Protein AF-A0A850MAB3-F1 (afdb_monomer)

Foldseek 3Di:
DPVVVLLVVLLVVLLVVLVPPDPPCSVVSSVVSSVVSVPPDDDDDDDDDDDDPDDPPPPPDQDLLNQLVLFPDPDLLLNLLSLLLCCCPPVVDQKDFLVSSVVSCVVNVHDHDPDSVVSVVVCCVVVQKHFPDDDPNTTIIGGDPNSNVVRVVRSVD

pLDDT: mean 77.06, std 15.58, range [35.22, 93.94]

Sequence (157 aa):
MIEKDAFIEKVKKAIKYTEDIDEPYKIPAFQVILKEFLDEKGEDIKSQSGISAEPKVFKRKMSMVEFLKSIELNSYVEQALAVSYYLLTHEDNNSFKVSDINDCFLRAKLKKPKNLSDTLNSLIKKGLIAETGKQEGSRELYITQSGIKYIEDIKKE

Mean predicted aligned error: 16.17 Å

Radius of gyration: 22.99 Å; Cα contacts (8 Å, |Δi|>4): 141; chains: 1; bounding box: 39×45×63 Å

Secondary structure (DSSP, 8-state):
--HHHHHHHHHHHHHHHTTTPPTTTHHHHHHHHHHHHHTTS-----------SS-----PPPPHHHHHHTS---SHHHHHHHHHHHHHHHS--SSEEHHHHHHHHHHTTPPPPTTHHHHHHHHHHTTSEEEEEEETTEEEEEE-HHHHHHHHHHTT-

Structure (mmCIF, N/CA/C/O backbone):
data_AF-A0A850MAB3-F1
#
_entry.id   AF-A0A850MAB3-F1
#
loop_
_atom_site.group_PDB
_atom_site.id
_atom_site.type_symbol
_atom_site.label_atom_id
_atom_site.label_alt_id
_atom_site.label_comp_id
_atom_site.label_asym_id
_atom_site.label_entity_id
_atom_site.label_seq_id
_atom_site.pdbx_PDB_ins_code
_atom_site.Cartn_x
_atom_site.Cartn_y
_atom_site.Cartn_z
_atom_site.occupancy
_atom_site.B_iso_or_equiv
_atom_site.auth_seq_id
_atom_site.auth_comp_id
_atom_site.auth_asym_id
_atom_site.auth_atom_id
_atom_site.pdbx_PDB_model_num
ATOM 1 N N . MET A 1 1 ? 3.915 -27.985 -24.187 1.00 48.56 1 MET A N 1
ATOM 2 C CA . MET A 1 1 ? 5.094 -27.746 -25.055 1.00 48.56 1 MET A CA 1
ATOM 3 C C . MET A 1 1 ? 4.745 -27.117 -26.413 1.00 48.56 1 MET A C 1
ATOM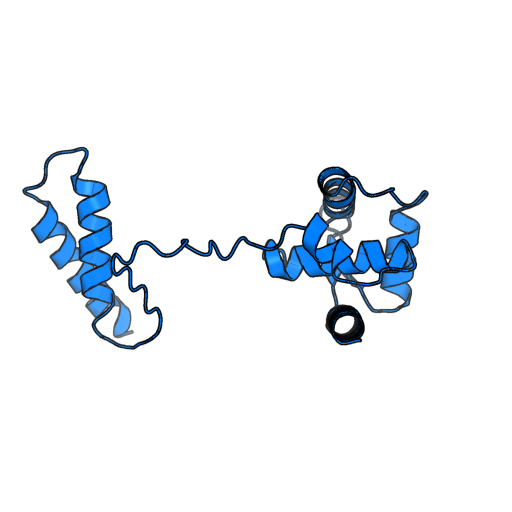 5 O O . MET A 1 1 ? 5.654 -26.622 -27.050 1.00 48.56 1 MET A O 1
ATOM 9 N N . ILE A 1 2 ? 3.468 -27.061 -26.823 1.00 52.16 2 ILE A N 1
ATOM 10 C CA . ILE A 1 2 ? 3.032 -26.723 -28.197 1.00 52.16 2 ILE A CA 1
ATOM 11 C C . ILE A 1 2 ? 2.931 -25.201 -28.478 1.00 52.16 2 ILE A C 1
ATOM 13 O O . ILE A 1 2 ? 3.004 -24.777 -29.624 1.00 52.16 2 ILE A O 1
ATOM 17 N N . GLU A 1 3 ? 2.820 -24.347 -27.456 1.00 59.69 3 GLU A N 1
ATOM 18 C CA . GLU A 1 3 ? 2.628 -22.894 -27.652 1.00 59.69 3 GLU A CA 1
ATOM 19 C C . GLU A 1 3 ? 3.888 -22.136 -28.100 1.00 59.69 3 GLU A C 1
ATOM 21 O O . GLU A 1 3 ? 3.786 -21.073 -28.712 1.00 59.69 3 GLU A O 1
ATOM 26 N N . LYS 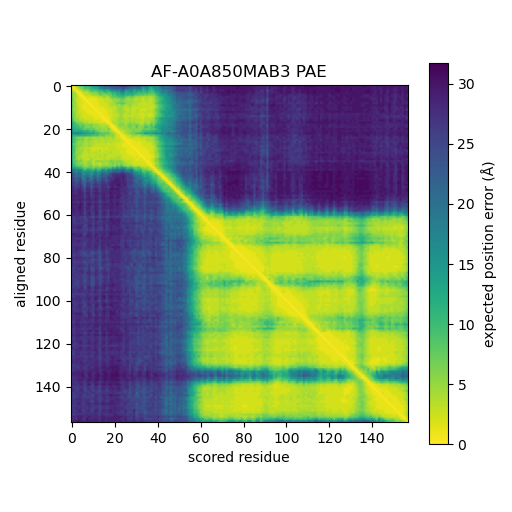A 1 4 ? 5.085 -22.674 -27.828 1.00 61.16 4 LYS A N 1
ATOM 27 C CA . LYS A 1 4 ? 6.345 -21.994 -28.168 1.00 61.16 4 LYS A CA 1
ATOM 28 C C . LYS A 1 4 ? 6.626 -22.012 -29.669 1.00 61.16 4 LYS A C 1
ATOM 30 O O . LYS A 1 4 ? 7.099 -21.011 -30.199 1.00 61.16 4 LYS A O 1
ATOM 35 N N . ASP A 1 5 ? 6.289 -23.100 -30.355 1.00 71.62 5 ASP A N 1
ATOM 36 C CA . ASP A 1 5 ? 6.548 -23.236 -31.791 1.00 71.62 5 ASP A CA 1
ATOM 37 C C . ASP A 1 5 ? 5.662 -22.295 -32.622 1.00 71.62 5 ASP A C 1
ATOM 39 O O . ASP A 1 5 ? 6.163 -21.589 -33.496 1.00 71.62 5 ASP A O 1
ATOM 43 N N . ALA A 1 6 ? 4.379 -22.167 -32.266 1.00 73.12 6 ALA A N 1
ATOM 44 C CA . ALA A 1 6 ? 3.447 -21.258 -32.939 1.00 73.12 6 ALA A CA 1
ATOM 45 C C . ALA A 1 6 ? 3.837 -19.774 -32.784 1.00 73.12 6 ALA A C 1
ATOM 47 O O . ALA A 1 6 ? 3.662 -18.974 -33.704 1.00 73.12 6 ALA A O 1
ATOM 48 N N . PHE A 1 7 ? 4.394 -19.393 -31.631 1.00 75.75 7 PHE A N 1
ATOM 49 C CA . PHE A 1 7 ? 4.911 -18.041 -31.411 1.00 75.75 7 PHE A CA 1
ATOM 50 C C . PHE A 1 7 ? 6.142 -17.760 -32.282 1.00 75.75 7 PHE A C 1
ATOM 52 O O . PHE A 1 7 ? 6.235 -16.712 -32.922 1.00 75.75 7 PHE A O 1
ATOM 59 N N . ILE A 1 8 ? 7.071 -18.715 -32.353 1.00 79.62 8 ILE A N 1
ATOM 60 C CA . ILE A 1 8 ? 8.304 -18.587 -33.138 1.00 79.62 8 ILE A CA 1
ATOM 61 C C . ILE A 1 8 ? 7.996 -18.463 -34.637 1.00 79.62 8 ILE A C 1
ATOM 63 O O . ILE A 1 8 ? 8.648 -17.680 -35.330 1.00 79.62 8 ILE A O 1
ATOM 67 N N . GLU A 1 9 ? 6.988 -19.173 -35.147 1.00 80.88 9 GLU A N 1
ATOM 68 C CA . GLU A 1 9 ? 6.547 -19.023 -36.539 1.00 80.88 9 GLU A CA 1
ATOM 69 C C . GLU A 1 9 ? 6.004 -17.621 -36.838 1.00 80.88 9 GLU A C 1
ATOM 71 O O . GLU A 1 9 ? 6.369 -17.017 -37.850 1.00 80.88 9 GLU A O 1
ATOM 76 N N . LYS A 1 10 ? 5.196 -17.058 -35.934 1.00 79.88 10 LYS A N 1
ATOM 77 C CA . LYS A 1 10 ? 4.651 -15.697 -36.070 1.00 79.88 10 LYS A CA 1
ATOM 78 C C . LYS A 1 10 ? 5.744 -14.628 -36.024 1.00 79.88 10 LYS A C 1
ATOM 80 O O . LYS A 1 10 ? 5.721 -13.696 -36.826 1.00 79.88 10 LYS A O 1
ATOM 85 N N . VAL A 1 11 ? 6.747 -14.804 -35.162 1.00 81.81 11 VAL A N 1
ATOM 86 C CA . VAL A 1 11 ? 7.932 -13.932 -35.106 1.00 81.81 11 VAL A CA 1
ATOM 87 C C . VAL A 1 11 ? 8.709 -13.976 -36.420 1.00 81.81 11 VAL A C 1
ATOM 89 O O . VAL A 1 11 ? 8.996 -12.927 -36.992 1.00 81.81 11 VAL A O 1
ATOM 92 N N . LYS A 1 12 ? 8.998 -15.169 -36.954 1.00 83.00 12 LYS A N 1
ATOM 93 C CA . LYS A 1 12 ? 9.696 -15.313 -38.244 1.00 83.00 12 LYS A CA 1
ATOM 94 C C . LYS A 1 12 ? 8.923 -14.665 -39.390 1.00 83.00 12 LYS A C 1
ATOM 96 O O . LYS A 1 12 ? 9.520 -14.033 -40.258 1.00 83.00 12 LYS A O 1
ATOM 101 N N . LYS A 1 13 ? 7.595 -14.788 -39.370 1.00 81.62 13 LYS A N 1
ATOM 102 C CA . LYS A 1 13 ? 6.715 -14.145 -40.343 1.00 81.62 13 LYS A CA 1
ATOM 103 C C . LYS A 1 13 ? 6.827 -12.621 -40.253 1.00 81.62 13 LYS A C 1
ATOM 105 O O . LYS A 1 13 ? 7.084 -11.994 -41.272 1.00 81.62 13 LYS A O 1
ATOM 110 N N . ALA A 1 14 ? 6.737 -12.037 -39.056 1.00 80.88 14 ALA A N 1
ATOM 111 C CA . ALA A 1 14 ? 6.877 -10.591 -38.853 1.00 80.88 14 ALA A CA 1
ATOM 112 C C . ALA A 1 14 ? 8.236 -10.043 -39.318 1.00 80.88 14 ALA A C 1
ATOM 114 O O . ALA A 1 14 ? 8.270 -8.997 -39.958 1.00 80.88 14 ALA A O 1
ATOM 115 N N . ILE A 1 15 ? 9.335 -10.771 -39.083 1.00 81.62 15 ILE A N 1
ATOM 116 C CA . ILE A 1 15 ? 10.672 -10.363 -39.548 1.00 81.62 15 ILE A CA 1
ATOM 117 C C . ILE A 1 15 ? 10.692 -10.227 -41.075 1.00 81.62 15 ILE A C 1
ATOM 119 O O . ILE A 1 15 ? 11.121 -9.190 -41.578 1.00 81.62 15 ILE A O 1
ATOM 123 N N . LYS A 1 16 ? 10.148 -11.216 -41.801 1.00 84.06 16 LYS A N 1
ATOM 124 C CA . LYS A 1 16 ? 10.093 -11.217 -43.272 1.00 84.06 16 LYS A CA 1
ATOM 125 C C . LYS A 1 16 ? 9.348 -10.005 -43.841 1.00 84.06 16 LYS A C 1
ATOM 127 O O . LYS A 1 16 ? 9.763 -9.451 -44.847 1.00 84.06 16 LYS A O 1
ATOM 132 N N . TYR A 1 17 ? 8.266 -9.566 -43.197 1.00 78.19 17 TYR A N 1
ATOM 133 C CA . TYR A 1 17 ? 7.505 -8.390 -43.649 1.00 78.19 17 TYR A CA 1
ATOM 134 C C . TYR A 1 17 ? 8.192 -7.051 -43.350 1.00 78.19 17 TYR A C 1
ATOM 136 O O . TYR A 1 17 ? 7.763 -6.018 -43.854 1.00 78.19 17 TYR A O 1
ATOM 144 N N . THR A 1 18 ? 9.246 -7.059 -42.536 1.00 78.44 18 THR A N 1
ATOM 145 C CA . THR A 1 18 ? 10.017 -5.858 -42.181 1.00 78.44 18 THR A CA 1
ATOM 146 C C . THR A 1 18 ? 11.419 -5.837 -42.769 1.00 78.44 18 THR A C 1
ATOM 148 O O . THR A 1 18 ? 12.206 -4.949 -42.451 1.00 78.44 18 THR A O 1
ATOM 151 N N . GLU A 1 19 ? 11.755 -6.821 -43.599 1.00 78.44 19 GLU A N 1
ATOM 152 C CA . GLU A 1 19 ? 13.087 -6.956 -44.182 1.00 78.44 19 GLU A CA 1
ATOM 153 C C . GLU A 1 19 ? 13.378 -5.840 -45.194 1.00 78.44 19 GLU A C 1
ATOM 155 O O . GLU A 1 19 ? 14.477 -5.292 -45.177 1.00 78.44 19 GLU A O 1
ATOM 160 N N . ASP A 1 20 ? 12.359 -5.423 -45.951 1.00 78.50 20 ASP A N 1
ATOM 161 C CA . ASP A 1 20 ? 12.410 -4.343 -46.948 1.00 78.50 20 ASP A CA 1
ATOM 162 C C . ASP A 1 20 ? 12.196 -2.929 -46.364 1.00 78.50 20 ASP A C 1
ATOM 164 O O . ASP A 1 20 ? 12.054 -1.960 -47.109 1.00 78.50 20 ASP A O 1
ATOM 168 N N . ILE A 1 21 ? 12.121 -2.789 -45.034 1.00 80.81 21 ILE A N 1
ATOM 169 C CA . ILE A 1 21 ? 11.898 -1.497 -44.372 1.00 80.81 21 ILE A CA 1
ATOM 170 C C . ILE A 1 21 ? 13.231 -0.954 -43.856 1.00 80.81 21 ILE A C 1
ATOM 172 O O . ILE A 1 21 ? 13.875 -1.572 -43.006 1.00 80.81 21 ILE A O 1
ATOM 176 N N . ASP A 1 22 ? 13.604 0.237 -44.324 1.00 77.19 22 ASP A N 1
ATOM 177 C CA . ASP A 1 22 ? 14.791 0.952 -43.858 1.00 77.19 22 ASP A CA 1
ATOM 178 C C . ASP A 1 22 ? 14.663 1.432 -42.399 1.00 77.19 22 ASP A C 1
ATOM 180 O O . ASP A 1 22 ? 13.580 1.739 -41.877 1.00 77.19 22 ASP A O 1
ATOM 184 N N . GLU A 1 23 ? 15.802 1.536 -41.713 1.00 77.44 23 GLU A N 1
ATOM 185 C CA . GLU A 1 23 ? 15.881 2.241 -40.432 1.00 77.44 23 GLU A CA 1
ATOM 186 C C . GLU A 1 23 ? 15.588 3.738 -40.632 1.00 77.44 23 GLU A C 1
ATOM 188 O O . GLU A 1 23 ? 16.044 4.330 -41.610 1.00 77.44 23 GLU A O 1
ATOM 193 N N . PRO A 1 24 ? 14.810 4.384 -39.740 1.00 75.88 24 PRO A N 1
ATOM 194 C CA . PRO A 1 24 ? 14.447 3.966 -38.379 1.00 75.88 24 PRO A CA 1
ATOM 195 C C . PRO A 1 24 ? 13.108 3.210 -38.256 1.00 75.88 24 PRO A C 1
ATOM 197 O O . PRO A 1 24 ? 12.683 2.888 -37.145 1.00 75.88 24 PRO A O 1
ATOM 200 N N . TYR A 1 25 ? 12.410 2.946 -39.363 1.00 80.56 25 TYR A N 1
ATOM 201 C CA . TYR A 1 25 ? 11.018 2.477 -39.337 1.00 80.56 25 TYR A CA 1
ATOM 202 C C . TYR A 1 25 ? 10.871 0.964 -39.184 1.00 80.56 25 TYR A C 1
ATOM 204 O O . TYR A 1 25 ? 9.794 0.477 -38.840 1.00 80.56 25 TYR A O 1
ATOM 212 N N . LYS A 1 26 ? 11.963 0.221 -39.361 1.00 77.69 26 LYS A N 1
ATOM 213 C CA . LYS A 1 26 ? 12.004 -1.235 -39.216 1.00 77.69 26 L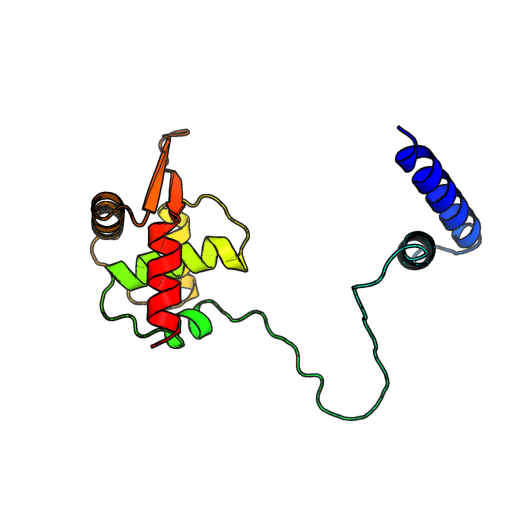YS A CA 1
ATOM 214 C C . LYS A 1 26 ? 11.498 -1.726 -37.856 1.00 77.69 26 LYS A C 1
ATOM 216 O O . LYS A 1 26 ? 10.653 -2.615 -37.786 1.00 77.69 26 LYS A O 1
ATOM 221 N N . ILE A 1 27 ? 11.971 -1.107 -36.772 1.00 78.06 27 ILE A N 1
ATOM 222 C CA . ILE A 1 27 ? 11.616 -1.473 -35.391 1.00 78.06 27 ILE A CA 1
ATOM 223 C C . ILE A 1 27 ? 10.123 -1.230 -35.094 1.00 78.06 27 ILE A C 1
ATOM 225 O O . ILE A 1 27 ? 9.456 -2.169 -34.652 1.00 78.06 27 ILE A O 1
ATOM 229 N N . PRO A 1 28 ? 9.555 -0.028 -35.330 1.00 80.44 28 PRO A N 1
ATOM 230 C CA . PRO A 1 28 ? 8.133 0.196 -35.085 1.00 80.44 28 PRO A CA 1
ATOM 231 C C . PRO A 1 28 ? 7.242 -0.636 -36.017 1.00 80.44 28 PRO A C 1
ATOM 233 O O . PRO A 1 28 ? 6.222 -1.154 -35.565 1.00 80.44 28 PRO A O 1
ATOM 236 N N . ALA A 1 29 ? 7.634 -0.841 -37.280 1.00 79.06 29 ALA A N 1
ATOM 237 C CA . ALA A 1 29 ? 6.887 -1.701 -38.197 1.00 79.06 29 ALA A CA 1
ATOM 238 C C . ALA A 1 29 ? 6.840 -3.158 -37.708 1.00 79.06 29 ALA A C 1
ATOM 240 O O . ALA A 1 29 ? 5.782 -3.786 -37.732 1.00 79.06 29 ALA A O 1
ATOM 241 N N . PHE A 1 30 ? 7.955 -3.673 -37.182 1.00 85.19 30 PHE A N 1
ATOM 242 C CA . PHE A 1 30 ? 8.029 -5.038 -36.661 1.00 85.19 30 PHE A CA 1
ATOM 243 C C . PHE A 1 30 ? 7.097 -5.243 -35.469 1.00 85.19 30 PHE A C 1
ATOM 245 O O . PHE A 1 30 ? 6.376 -6.237 -35.410 1.00 85.19 30 PHE A O 1
ATOM 252 N N . GLN A 1 31 ? 7.061 -4.281 -34.544 1.00 79.19 31 GLN A N 1
ATOM 253 C CA . GLN A 1 31 ? 6.183 -4.338 -33.374 1.00 79.19 31 GLN A CA 1
ATOM 254 C C . GLN A 1 31 ? 4.702 -4.379 -33.763 1.00 79.19 31 GLN A C 1
ATOM 256 O O . GLN A 1 31 ? 3.941 -5.154 -33.183 1.00 79.19 31 GLN A O 1
ATOM 261 N N . VAL A 1 32 ? 4.298 -3.575 -34.750 1.00 81.88 32 VAL A N 1
ATOM 262 C CA . VAL A 1 32 ? 2.909 -3.530 -35.229 1.00 81.88 32 VAL A CA 1
ATOM 263 C C . VAL A 1 32 ? 2.521 -4.849 -35.895 1.00 81.88 32 VAL A C 1
ATOM 265 O O . VAL A 1 32 ? 1.492 -5.427 -35.557 1.00 81.88 32 VAL A O 1
ATOM 268 N N . ILE A 1 33 ? 3.368 -5.367 -36.783 1.00 82.38 33 ILE A N 1
ATOM 269 C CA . ILE A 1 33 ? 3.083 -6.592 -37.540 1.00 82.38 33 ILE A CA 1
ATOM 270 C C . ILE A 1 33 ? 3.099 -7.828 -36.635 1.00 82.38 33 ILE A C 1
ATOM 272 O O . ILE A 1 33 ? 2.255 -8.712 -36.768 1.00 82.38 33 ILE A O 1
ATOM 276 N N . LEU A 1 34 ? 4.039 -7.902 -35.689 1.00 83.31 34 LEU A N 1
ATOM 277 C CA . LEU A 1 34 ? 4.083 -9.007 -34.737 1.00 83.31 34 LEU A CA 1
ATOM 278 C C . LEU A 1 34 ? 2.829 -9.030 -33.861 1.00 83.31 34 LEU A C 1
ATOM 280 O O . LEU A 1 34 ? 2.280 -10.101 -33.616 1.00 83.31 34 LEU A O 1
ATOM 284 N N . LYS A 1 35 ? 2.367 -7.858 -33.416 1.00 79.69 35 LYS A N 1
ATOM 285 C CA . LYS A 1 35 ? 1.134 -7.739 -32.640 1.00 79.69 35 LYS A CA 1
ATOM 286 C C . LYS A 1 35 ? -0.075 -8.243 -33.431 1.00 79.69 35 LYS A C 1
ATOM 288 O O . LYS A 1 35 ? -0.821 -9.058 -32.903 1.00 79.69 35 LYS A O 1
ATOM 293 N N . GLU A 1 36 ? -0.185 -7.856 -34.701 1.00 79.44 36 GLU A N 1
ATOM 294 C CA . GLU A 1 36 ? -1.246 -8.325 -35.603 1.00 79.44 36 GLU A CA 1
ATOM 295 C C . GLU A 1 36 ? -1.279 -9.858 -35.704 1.00 79.44 36 GLU A C 1
ATOM 297 O O . GLU A 1 36 ? -2.331 -10.480 -35.593 1.00 79.44 36 GLU A O 1
ATOM 302 N N . PHE A 1 37 ? -0.116 -10.503 -35.841 1.00 77.94 37 PHE A N 1
ATOM 303 C CA . PHE A 1 37 ? -0.063 -11.964 -35.909 1.00 77.94 37 PHE A CA 1
ATOM 304 C C . PHE A 1 37 ? -0.383 -12.651 -34.580 1.00 77.94 37 PHE A C 1
ATOM 306 O O . PHE A 1 37 ? -0.804 -13.810 -34.579 1.00 77.94 37 PHE A O 1
ATOM 313 N N . LEU A 1 38 ? -0.174 -11.996 -33.439 1.00 78.69 38 LEU A N 1
ATOM 314 C CA . LEU A 1 38 ? -0.468 -12.575 -32.128 1.00 78.69 38 LEU A CA 1
ATOM 315 C C . LEU A 1 38 ? -1.965 -12.539 -31.787 1.00 78.69 38 LEU A C 1
ATOM 317 O O . LEU A 1 38 ? -2.420 -13.461 -31.113 1.00 78.69 38 LEU A O 1
ATOM 321 N N . ASP A 1 39 ? -2.724 -11.579 -32.323 1.00 70.75 39 ASP A N 1
ATOM 322 C CA . ASP A 1 39 ? -4.149 -11.355 -32.021 1.00 70.75 39 ASP A CA 1
ATOM 323 C C . ASP A 1 39 ? -5.132 -12.362 -32.677 1.00 70.75 39 ASP A C 1
ATOM 325 O O . ASP A 1 39 ? -6.324 -12.356 -32.379 1.00 70.75 39 ASP A O 1
ATOM 329 N N . GLU A 1 40 ? -4.675 -13.306 -33.514 1.00 60.62 40 GLU A N 1
ATOM 330 C CA . GLU A 1 40 ? -5.567 -14.266 -34.205 1.00 60.62 40 GLU A CA 1
ATOM 331 C C . GLU A 1 40 ? -6.272 -15.316 -33.303 1.00 60.62 40 GLU A C 1
ATOM 333 O O . GLU A 1 40 ? -6.997 -16.168 -33.819 1.00 60.62 40 GLU A O 1
ATOM 338 N N . LYS A 1 41 ? -6.127 -15.290 -31.967 1.00 49.94 41 LYS A N 1
ATOM 339 C CA . LYS A 1 41 ? -6.975 -16.088 -31.052 1.00 49.94 41 LYS A CA 1
ATOM 340 C C . LYS A 1 41 ? -7.269 -15.372 -29.726 1.00 49.94 41 LYS A C 1
ATOM 342 O O . LYS A 1 41 ? -6.511 -15.517 -28.773 1.00 49.94 41 LYS A O 1
ATOM 347 N N . GLY A 1 42 ? -8.452 -14.755 -29.659 1.00 40.00 42 GLY A N 1
ATOM 348 C CA . GLY A 1 42 ? -9.191 -14.469 -28.422 1.00 40.00 42 GLY A CA 1
ATOM 349 C C . GLY A 1 42 ? -9.302 -12.984 -28.070 1.00 40.00 42 GLY A C 1
ATOM 350 O O . GLY A 1 42 ? -8.335 -12.392 -27.606 1.00 40.00 42 GLY A O 1
ATOM 351 N N . GLU A 1 43 ? -10.506 -12.420 -28.236 1.00 43.16 43 GLU A N 1
ATOM 352 C CA . GLU A 1 43 ? -10.967 -11.184 -27.571 1.00 43.16 43 GLU A CA 1
ATOM 353 C C . GLU A 1 43 ? -10.576 -11.236 -26.072 1.00 43.16 43 GLU A C 1
ATOM 355 O O . GLU A 1 43 ? -10.710 -12.280 -25.442 1.00 43.16 43 GLU A O 1
ATOM 360 N N . ASP A 1 44 ? -9.969 -10.223 -25.447 1.00 40.44 44 ASP A N 1
ATOM 361 C CA . ASP A 1 44 ? -10.481 -8.869 -25.236 1.00 40.44 44 ASP A CA 1
ATOM 362 C C . ASP A 1 44 ? -9.325 -7.887 -24.935 1.00 40.44 44 ASP A C 1
ATOM 364 O O . ASP A 1 44 ? -8.872 -7.797 -23.798 1.00 40.44 44 ASP A O 1
ATOM 368 N N . ILE A 1 45 ? -8.879 -7.093 -25.916 1.00 43.72 45 ILE A N 1
ATOM 369 C CA . ILE A 1 45 ? -8.429 -5.704 -25.691 1.00 43.72 45 ILE A CA 1
ATOM 370 C C . ILE A 1 45 ? -8.855 -4.886 -26.917 1.00 43.72 45 ILE A C 1
ATOM 372 O O . ILE A 1 45 ? -8.052 -4.534 -27.783 1.00 43.72 45 ILE A O 1
ATOM 376 N N . LYS A 1 46 ? -10.155 -4.577 -27.009 1.00 38.41 46 LYS A N 1
ATOM 377 C CA . LYS A 1 46 ? -10.688 -3.639 -28.008 1.00 38.41 46 LYS A CA 1
ATOM 378 C C . LYS A 1 46 ? -10.126 -2.240 -27.755 1.00 38.41 46 LYS A C 1
ATOM 380 O O . LYS A 1 46 ? -10.657 -1.453 -26.977 1.00 38.41 46 LYS A O 1
ATOM 385 N N . SER A 1 47 ? -9.044 -1.925 -28.459 1.00 50.28 47 SER A N 1
ATOM 386 C CA . SER A 1 47 ? -8.715 -0.562 -28.852 1.00 50.28 47 SER A CA 1
ATOM 387 C C . SER A 1 47 ? -9.509 -0.255 -30.122 1.00 50.28 47 SER A C 1
ATOM 389 O O . SER A 1 47 ? -9.239 -0.832 -31.169 1.00 50.28 47 SER A O 1
ATOM 391 N N . GLN A 1 48 ? -10.495 0.638 -30.050 1.00 42.88 48 GLN A N 1
ATOM 392 C CA . GLN A 1 48 ? -11.000 1.319 -31.239 1.00 42.88 48 GLN A CA 1
ATOM 393 C C . GLN A 1 48 ? -10.786 2.817 -31.076 1.00 42.88 48 GLN A C 1
ATOM 395 O O . GLN A 1 48 ? -11.300 3.455 -30.160 1.00 42.88 48 GLN A O 1
ATOM 400 N N . SER A 1 49 ? -9.998 3.357 -32.000 1.00 43.22 49 SER A N 1
ATOM 401 C CA . SER A 1 49 ? -10.033 4.759 -32.389 1.00 43.22 49 SER A CA 1
ATOM 402 C C . SER A 1 49 ? -10.954 4.857 -33.606 1.00 43.22 49 SER A C 1
ATOM 404 O O . SER A 1 49 ? -10.690 4.203 -34.609 1.00 43.22 49 SER A O 1
ATOM 406 N N . GLY A 1 50 ? -11.996 5.682 -33.535 1.00 35.22 50 GLY A N 1
ATOM 407 C CA . GLY A 1 50 ? -12.733 6.206 -34.684 1.00 35.22 50 GLY A CA 1
ATOM 408 C C . GLY A 1 50 ? -12.879 7.711 -34.481 1.00 35.22 50 GLY A C 1
ATOM 409 O O . GLY A 1 50 ? -13.229 8.150 -33.388 1.00 35.22 50 GLY A O 1
ATOM 410 N N . ILE A 1 51 ? -12.508 8.509 -35.479 1.00 45.66 51 ILE A N 1
ATOM 411 C CA . ILE A 1 51 ? -12.447 9.972 -35.394 1.00 45.66 51 ILE A CA 1
ATOM 412 C C . ILE A 1 51 ? -13.882 10.523 -35.420 1.00 45.66 51 ILE A C 1
ATOM 414 O O . ILE A 1 51 ? -14.448 10.747 -36.483 1.00 45.66 51 ILE A O 1
ATOM 418 N N . SER A 1 52 ? -14.460 10.733 -34.239 1.00 40.88 52 SER A N 1
ATOM 419 C CA . SER A 1 52 ? -15.470 11.760 -33.967 1.00 40.88 52 SER A CA 1
ATOM 420 C C . SER A 1 52 ? -14.768 12.801 -33.100 1.00 40.88 52 SER A C 1
ATOM 422 O O . SER A 1 52 ? -14.038 12.435 -32.174 1.00 40.88 52 SER A O 1
ATOM 424 N N . ALA A 1 53 ? -14.897 14.086 -33.428 1.00 49.69 53 ALA A N 1
ATOM 425 C CA . ALA A 1 53 ? -14.371 15.171 -32.607 1.00 49.69 53 ALA A CA 1
ATOM 426 C C . ALA A 1 53 ? -15.202 15.292 -31.318 1.00 49.69 53 ALA A C 1
ATOM 428 O O . ALA A 1 53 ? -15.986 16.215 -31.142 1.00 49.69 53 ALA A O 1
ATOM 429 N N . GLU A 1 54 ? -15.014 14.334 -30.419 1.00 38.84 54 GLU A N 1
ATOM 430 C CA . GLU A 1 54 ? -15.521 14.308 -29.055 1.00 38.84 54 GLU A CA 1
ATOM 431 C C . GLU A 1 54 ? -14.318 14.091 -28.128 1.00 38.84 54 GLU A C 1
ATOM 433 O O . GLU A 1 54 ? -13.360 13.398 -28.496 1.00 38.84 54 GLU A O 1
ATOM 438 N N . PRO A 1 55 ? -14.281 14.755 -26.960 1.00 39.19 55 PRO A N 1
ATOM 439 C CA . PRO A 1 55 ? -13.070 14.871 -26.164 1.00 39.19 55 PRO A CA 1
ATOM 440 C C . PRO A 1 55 ? -12.566 13.479 -25.785 1.00 39.19 55 PRO A C 1
ATOM 442 O O . PRO A 1 55 ? -13.261 12.726 -25.108 1.00 39.19 55 PRO A O 1
ATOM 445 N N . LYS A 1 56 ? -11.334 13.146 -26.202 1.00 39.50 56 LYS A N 1
ATOM 446 C CA . LYS A 1 56 ? -10.593 11.979 -25.708 1.00 39.50 56 LYS A CA 1
ATOM 447 C C . LYS A 1 56 ? -10.582 12.056 -24.186 1.00 39.50 56 LYS A C 1
ATOM 449 O O . LYS A 1 56 ? -9.782 12.786 -23.598 1.00 39.50 56 LYS A O 1
ATOM 454 N N . VAL A 1 57 ? -11.470 11.305 -23.545 1.00 47.09 57 VAL A N 1
ATOM 455 C CA . VAL A 1 57 ? -11.432 11.108 -22.103 1.00 47.09 57 VAL A CA 1
ATOM 456 C C . VAL A 1 57 ? -10.210 10.237 -21.853 1.00 47.09 57 VAL A C 1
ATOM 458 O O . VAL A 1 57 ? -10.266 9.011 -21.896 1.00 47.09 57 VAL A O 1
ATOM 461 N N . PHE A 1 58 ? -9.059 10.883 -21.659 1.00 41.97 58 PHE A N 1
ATOM 462 C CA . PHE A 1 58 ? -7.918 10.258 -21.015 1.00 41.97 58 PHE A CA 1
ATOM 463 C C . PHE A 1 58 ? -8.458 9.639 -19.725 1.00 41.97 58 PHE A C 1
ATOM 465 O O . PHE A 1 58 ? -8.816 10.375 -18.803 1.00 41.97 58 PHE A O 1
ATOM 472 N N . LYS A 1 59 ? -8.518 8.305 -19.639 1.00 50.31 59 LYS A N 1
ATOM 473 C CA . LYS A 1 59 ? -8.598 7.624 -18.344 1.00 50.31 59 LYS A CA 1
ATOM 474 C C . LYS A 1 59 ? -7.263 7.880 -17.657 1.00 50.31 59 LYS A C 1
ATOM 476 O O . LYS A 1 59 ? -6.329 7.090 -17.758 1.00 50.31 59 LYS A O 1
ATOM 481 N N . ARG A 1 60 ? -7.128 9.073 -17.078 1.00 55.75 60 ARG A N 1
ATOM 482 C CA . ARG A 1 60 ? -5.962 9.456 -16.294 1.00 55.75 60 ARG A CA 1
ATOM 483 C C . ARG A 1 60 ? -5.870 8.440 -15.162 1.00 55.75 60 ARG A C 1
ATOM 485 O O . ARG A 1 60 ? -6.878 8.181 -14.504 1.00 55.75 60 ARG A O 1
ATOM 492 N N . LYS A 1 61 ? -4.689 7.846 -14.958 1.00 63.41 61 LYS A N 1
ATOM 493 C CA . LYS A 1 61 ? -4.427 7.132 -13.705 1.00 63.41 61 LYS A CA 1
ATOM 494 C C . LYS A 1 61 ? -4.723 8.125 -12.585 1.00 63.41 61 LYS A C 1
ATOM 496 O O . LYS A 1 61 ? -4.212 9.245 -12.635 1.00 63.41 61 LYS A O 1
ATOM 501 N N . MET A 1 62 ? -5.597 7.741 -11.660 1.00 72.94 62 MET A N 1
ATOM 502 C CA . MET A 1 62 ? -5.940 8.580 -10.520 1.00 72.94 62 MET A CA 1
ATOM 503 C C . MET A 1 62 ? -4.641 8.889 -9.787 1.00 72.94 62 MET A C 1
ATOM 505 O O . MET A 1 62 ? -3.908 7.974 -9.418 1.00 72.94 62 MET A O 1
ATOM 509 N N . SER A 1 63 ? -4.297 10.166 -9.656 1.00 80.69 63 SER A N 1
ATOM 510 C CA . SER A 1 63 ? -3.090 10.530 -8.924 1.00 80.69 63 SER A CA 1
ATOM 511 C C . SER A 1 63 ? -3.264 10.205 -7.441 1.00 80.69 63 SER A C 1
ATOM 513 O O . SER A 1 63 ? -4.378 10.225 -6.922 1.00 80.69 63 SER A O 1
ATOM 515 N N . MET A 1 64 ? -2.161 9.976 -6.728 1.00 82.56 64 MET A N 1
ATOM 516 C CA . MET A 1 64 ? -2.162 9.781 -5.270 1.00 82.56 64 MET A CA 1
ATOM 517 C C . MET A 1 64 ? -2.971 10.871 -4.546 1.00 82.56 64 MET A C 1
ATOM 519 O O . MET A 1 64 ? -3.740 10.582 -3.638 1.00 82.56 64 MET A O 1
ATOM 523 N N . VAL A 1 65 ? -2.841 12.131 -4.974 1.00 83.94 65 VAL A N 1
ATOM 524 C CA . VAL A 1 65 ? -3.581 13.256 -4.380 1.00 83.94 65 VAL A CA 1
ATOM 525 C C . VAL A 1 65 ? -5.081 13.145 -4.643 1.00 83.94 65 VAL A C 1
ATOM 527 O O . VAL A 1 65 ? -5.871 13.411 -3.744 1.00 83.94 65 VAL A O 1
ATOM 530 N N . GLU A 1 66 ? -5.482 12.772 -5.858 1.00 81.56 66 GLU A N 1
ATOM 531 C CA . GLU A 1 66 ? -6.893 12.553 -6.190 1.00 81.56 66 GLU A CA 1
ATOM 532 C C . GLU A 1 66 ? -7.461 11.371 -5.404 1.00 81.56 66 GLU A C 1
ATOM 534 O O . GLU A 1 66 ? -8.538 11.494 -4.828 1.00 81.56 66 GLU A O 1
ATOM 539 N N . PHE A 1 67 ? -6.716 10.269 -5.310 1.00 85.56 67 PHE A N 1
ATOM 540 C CA . PHE A 1 67 ? -7.112 9.083 -4.555 1.00 85.56 67 PHE A CA 1
ATOM 541 C C . PHE A 1 67 ? -7.327 9.402 -3.072 1.00 85.56 67 PHE A C 1
ATOM 543 O O . PHE A 1 67 ? -8.391 9.134 -2.525 1.00 85.56 67 PHE A O 1
ATOM 5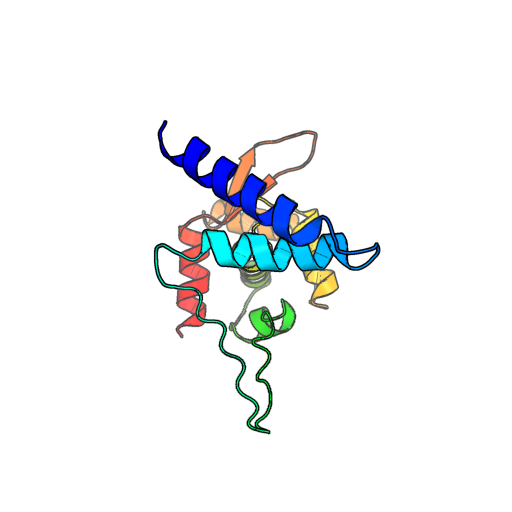50 N N . LEU A 1 68 ? -6.359 10.055 -2.431 1.00 83.88 68 LEU A N 1
ATOM 551 C CA . LEU A 1 68 ? -6.447 10.393 -1.010 1.00 83.88 68 LEU A CA 1
ATOM 552 C C . LEU A 1 68 ? -7.543 11.419 -0.707 1.00 83.88 68 LEU A C 1
ATOM 554 O O . LEU A 1 68 ? -8.069 11.424 0.396 1.00 83.88 68 LEU A O 1
ATOM 558 N N . LYS A 1 69 ? -7.891 12.284 -1.668 1.00 83.06 69 LYS A N 1
ATOM 559 C CA . LYS A 1 69 ? -9.040 13.196 -1.550 1.00 83.06 69 LYS A CA 1
ATOM 560 C C . LYS A 1 69 ? -10.381 12.511 -1.786 1.00 83.06 69 LYS A C 1
ATOM 562 O O . LYS A 1 69 ? -11.396 13.050 -1.366 1.00 83.06 69 LYS A O 1
ATOM 567 N N . SER A 1 70 ? -10.391 11.380 -2.487 1.00 82.00 70 SER A N 1
ATOM 568 C CA . SER A 1 70 ? -11.611 10.611 -2.751 1.00 82.00 70 SER A CA 1
ATOM 569 C C . SER A 1 70 ? -12.043 9.725 -1.584 1.00 82.00 70 SER A C 1
ATOM 571 O O . SER A 1 70 ? -13.078 9.082 -1.678 1.00 82.00 70 SER A O 1
ATOM 573 N N . ILE A 1 71 ? -11.248 9.677 -0.514 1.00 84.31 71 ILE A N 1
ATOM 574 C CA . ILE A 1 71 ? -11.489 8.865 0.676 1.00 84.31 71 ILE A CA 1
ATOM 575 C C . ILE A 1 71 ? -11.500 9.804 1.879 1.00 84.31 71 ILE A C 1
ATOM 577 O O . ILE A 1 71 ? -10.609 10.646 2.022 1.00 84.31 71 ILE A O 1
ATOM 581 N N . GLU A 1 72 ? -12.480 9.654 2.764 1.00 81.31 72 GLU A N 1
ATOM 582 C CA . GLU A 1 72 ? -12.517 10.409 4.013 1.00 81.31 72 GLU A CA 1
ATOM 583 C C . GLU A 1 72 ? -11.513 9.828 5.018 1.00 81.31 72 GLU A C 1
ATOM 585 O O . GLU A 1 72 ? -11.757 8.833 5.695 1.00 81.31 72 GLU A O 1
ATOM 590 N N . LEU A 1 73 ? -10.333 10.447 5.088 1.00 84.69 73 LEU A N 1
ATOM 591 C CA . LEU A 1 73 ? -9.240 10.029 5.965 1.00 84.69 73 LEU A CA 1
ATOM 592 C C . LEU A 1 73 ? -9.181 10.940 7.194 1.00 84.69 73 LEU A C 1
ATOM 594 O O . LEU A 1 73 ? -8.737 12.088 7.113 1.00 84.69 73 LEU A O 1
ATOM 598 N N . ASN A 1 74 ? -9.571 10.410 8.349 1.00 82.06 74 ASN A N 1
ATOM 599 C CA . ASN A 1 74 ? -9.706 11.155 9.601 1.00 82.06 74 ASN A CA 1
ATOM 600 C C . ASN A 1 74 ? -8.422 11.157 10.439 1.00 82.06 74 ASN A C 1
ATOM 602 O O . ASN A 1 74 ? -8.257 11.971 11.350 1.00 82.06 74 ASN A O 1
ATOM 606 N N . SER A 1 75 ? -7.489 10.249 10.146 1.00 86.12 75 SER A N 1
ATOM 607 C CA . SER A 1 75 ? -6.257 10.086 10.917 1.00 86.12 75 SER A CA 1
ATOM 608 C C . SER A 1 75 ? -5.025 9.891 10.042 1.00 86.12 75 SER A C 1
ATOM 610 O O . SER A 1 75 ? -5.084 9.299 8.967 1.00 86.12 75 SER A O 1
ATOM 612 N N . TYR A 1 76 ? -3.858 10.291 10.556 1.00 86.50 76 TYR A N 1
ATOM 613 C CA . TYR A 1 76 ? -2.566 9.962 9.943 1.00 86.50 76 TYR A CA 1
ATOM 614 C C . TYR A 1 76 ? -2.361 8.448 9.776 1.00 86.50 76 TYR A C 1
ATOM 616 O O . TYR A 1 76 ? -1.675 8.018 8.851 1.00 86.50 76 TYR A O 1
ATOM 624 N N . VAL A 1 77 ? -2.973 7.643 10.652 1.00 87.94 77 VAL A N 1
ATOM 625 C CA . VAL A 1 77 ? -2.968 6.175 10.568 1.00 87.94 77 VAL A CA 1
ATOM 626 C C . VAL A 1 77 ? -3.689 5.703 9.306 1.00 87.94 77 VAL A C 1
ATOM 628 O O . VAL A 1 77 ? -3.171 4.859 8.581 1.00 87.94 77 VAL A O 1
ATOM 631 N N . GLU A 1 78 ? -4.843 6.292 9.006 1.00 88.75 78 GLU A N 1
ATOM 632 C CA . GLU A 1 78 ? -5.627 5.972 7.810 1.00 88.75 78 GLU A CA 1
ATOM 633 C C . GLU A 1 78 ? -4.949 6.504 6.553 1.00 88.75 78 GLU A C 1
ATOM 635 O O . GLU A 1 78 ? -4.888 5.801 5.553 1.00 88.75 78 GLU A O 1
ATOM 640 N N . GLN A 1 79 ? -4.345 7.693 6.619 1.00 88.94 79 GLN A N 1
ATOM 641 C CA . GLN A 1 79 ? -3.554 8.234 5.512 1.00 88.94 79 GLN A CA 1
ATOM 642 C C . GLN A 1 79 ? -2.380 7.323 5.152 1.00 88.94 79 GLN A C 1
ATOM 644 O O . GLN A 1 79 ? -2.162 7.042 3.977 1.00 88.94 79 GLN A O 1
ATOM 649 N N . ALA A 1 80 ? -1.641 6.818 6.144 1.00 90.06 80 ALA A N 1
ATOM 650 C CA . ALA A 1 80 ? -0.549 5.881 5.896 1.00 90.06 80 ALA A CA 1
ATOM 651 C C . ALA A 1 80 ? -1.048 4.554 5.294 1.00 90.06 80 ALA A C 1
ATOM 653 O O . ALA A 1 80 ? -0.399 4.000 4.404 1.00 90.06 80 ALA A O 1
ATOM 654 N N . LEU A 1 81 ? -2.213 4.066 5.730 1.00 92.31 81 LEU A N 1
ATOM 655 C CA . LEU A 1 81 ? -2.832 2.867 5.165 1.00 92.31 81 LEU A CA 1
ATOM 656 C C . LEU A 1 81 ? -3.314 3.086 3.724 1.00 92.31 81 LEU A C 1
ATOM 658 O O . LEU A 1 81 ? -3.059 2.249 2.865 1.00 92.31 81 LEU A O 1
ATOM 662 N N . ALA A 1 82 ? -3.941 4.225 3.435 1.00 90.94 82 ALA A N 1
ATOM 663 C CA . ALA A 1 82 ? -4.399 4.582 2.097 1.00 90.94 82 ALA A CA 1
ATOM 664 C C . ALA A 1 82 ? -3.223 4.742 1.120 1.00 90.94 82 ALA A C 1
ATOM 666 O O . ALA A 1 82 ? -3.275 4.246 -0.002 1.00 90.94 82 ALA A O 1
ATOM 667 N N . VAL A 1 83 ? -2.119 5.354 1.563 1.00 90.69 83 VAL A N 1
ATOM 668 C CA . VAL A 1 83 ? -0.869 5.404 0.787 1.00 90.69 83 VAL A CA 1
ATOM 669 C C . VAL A 1 83 ? -0.346 3.994 0.500 1.00 90.69 83 VAL A C 1
ATOM 671 O O . VAL A 1 83 ? 0.025 3.699 -0.632 1.00 90.69 83 VAL A O 1
ATOM 674 N N . SER A 1 84 ? -0.363 3.108 1.498 1.00 90.00 84 SER A N 1
ATOM 675 C CA . SER A 1 84 ? 0.060 1.709 1.336 1.00 90.00 84 SER A CA 1
ATOM 676 C C . SER A 1 84 ? -0.810 0.957 0.318 1.00 90.00 84 SER A C 1
ATOM 678 O O . SER A 1 84 ? -0.297 0.217 -0.516 1.00 90.00 84 SER A O 1
ATOM 680 N N . TYR A 1 85 ? -2.125 1.185 0.342 1.00 91.44 85 TYR A N 1
ATOM 681 C CA . TYR A 1 85 ? -3.067 0.625 -0.630 1.00 91.44 85 TYR A CA 1
ATOM 682 C C . TYR A 1 85 ? -2.816 1.148 -2.051 1.00 91.44 85 TYR A C 1
ATOM 684 O O . TYR A 1 85 ? -2.867 0.392 -3.023 1.00 91.44 85 TYR A O 1
ATOM 692 N N . TYR A 1 86 ? -2.519 2.440 -2.189 1.00 89.31 86 TYR A N 1
ATOM 693 C CA . TYR A 1 86 ? -2.196 3.032 -3.484 1.00 89.31 86 TYR A CA 1
ATOM 694 C C . TYR A 1 86 ? -0.906 2.440 -4.068 1.00 89.31 86 TYR A C 1
ATOM 696 O O . TYR A 1 86 ? -0.866 2.118 -5.253 1.00 89.31 86 TYR A O 1
ATOM 704 N N . LEU A 1 87 ? 0.134 2.256 -3.245 1.00 87.88 87 LEU A N 1
ATOM 705 C CA . LEU A 1 87 ? 1.391 1.629 -3.675 1.00 87.88 87 LEU A CA 1
ATOM 706 C C . LEU A 1 87 ? 1.160 0.222 -4.241 1.00 87.88 87 LEU A C 1
ATOM 708 O O . LEU A 1 87 ? 1.699 -0.108 -5.296 1.00 87.88 87 LEU A O 1
ATOM 712 N N . LEU A 1 88 ? 0.298 -0.564 -3.591 1.00 86.50 88 LEU A N 1
ATOM 713 C CA . LEU A 1 88 ? -0.074 -1.890 -4.077 1.00 86.50 88 LEU A CA 1
ATOM 714 C C . LEU A 1 88 ? -0.839 -1.826 -5.408 1.00 86.50 88 LEU A C 1
ATOM 716 O O . LEU A 1 88 ? -0.532 -2.562 -6.338 1.00 86.50 88 LEU A O 1
ATOM 720 N N . THR A 1 89 ? -1.857 -0.969 -5.501 1.00 81.38 89 THR A N 1
ATOM 721 C CA . THR A 1 89 ? -2.832 -1.015 -6.606 1.00 81.38 89 THR A CA 1
ATOM 722 C C . THR A 1 89 ? -2.443 -0.204 -7.838 1.00 81.38 89 THR A C 1
ATOM 724 O O . THR A 1 89 ? -2.998 -0.435 -8.908 1.00 81.38 89 THR A O 1
ATOM 727 N N . HIS A 1 90 ? -1.592 0.814 -7.701 1.00 75.62 90 HIS A N 1
ATOM 728 C CA . HIS A 1 90 ? -1.261 1.746 -8.790 1.00 75.62 90 HIS A CA 1
ATOM 729 C C . HIS A 1 90 ? 0.218 1.713 -9.184 1.00 75.62 90 HIS A C 1
ATOM 731 O O . HIS A 1 90 ? 0.539 2.086 -10.318 1.00 75.62 90 HIS A O 1
ATOM 737 N N . GLU A 1 91 ? 1.100 1.291 -8.272 1.00 72.69 91 GLU A N 1
ATOM 738 C CA . GLU A 1 91 ? 2.540 1.135 -8.521 1.00 72.69 91 GLU A CA 1
ATOM 739 C C . GLU A 1 91 ? 2.974 -0.346 -8.603 1.00 72.69 91 GLU A C 1
ATOM 741 O O . GLU A 1 91 ? 4.160 -0.603 -8.784 1.00 72.69 91 GLU A O 1
ATOM 746 N N . ASP A 1 92 ? 2.032 -1.304 -8.509 1.00 73.81 92 ASP A N 1
ATOM 747 C CA . ASP A 1 92 ? 2.257 -2.766 -8.561 1.00 73.81 92 ASP A CA 1
ATOM 748 C C . ASP A 1 92 ? 3.335 -3.263 -7.570 1.00 73.81 92 ASP A C 1
ATOM 750 O O . ASP A 1 92 ? 3.978 -4.299 -7.764 1.00 73.81 92 ASP A O 1
ATOM 754 N N . ASN A 1 93 ? 3.535 -2.522 -6.473 1.00 77.62 93 ASN A N 1
ATOM 755 C CA . ASN A 1 93 ? 4.526 -2.836 -5.451 1.00 77.62 93 ASN A CA 1
ATOM 756 C C . ASN A 1 93 ? 3.889 -3.674 -4.338 1.00 77.62 93 ASN A C 1
ATOM 758 O O . ASN A 1 93 ? 3.181 -3.163 -3.469 1.00 77.62 93 ASN A O 1
ATOM 762 N N . ASN A 1 94 ? 4.165 -4.981 -4.353 1.00 81.75 94 ASN A N 1
ATOM 763 C CA . ASN A 1 94 ? 3.656 -5.923 -3.349 1.00 81.75 94 ASN A CA 1
ATOM 764 C C . ASN A 1 94 ? 4.249 -5.700 -1.948 1.00 81.75 94 ASN A C 1
ATOM 766 O O . ASN A 1 94 ? 3.624 -6.064 -0.953 1.00 81.75 94 ASN A O 1
ATOM 770 N N . SER A 1 95 ? 5.438 -5.099 -1.862 1.00 86.19 95 SER A N 1
ATOM 771 C CA . SER A 1 95 ? 6.059 -4.649 -0.618 1.00 86.19 95 SER A CA 1
ATOM 772 C C . SER A 1 95 ? 6.576 -3.219 -0.768 1.00 86.19 95 SER A C 1
ATOM 774 O O . SER A 1 95 ? 6.826 -2.732 -1.870 1.00 86.19 95 SER A O 1
ATOM 776 N N . PHE A 1 96 ? 6.700 -2.523 0.356 1.00 88.00 96 PHE A N 1
ATOM 777 C CA . PHE A 1 96 ? 7.173 -1.148 0.425 1.00 88.00 96 PHE A CA 1
ATOM 778 C C . PHE A 1 96 ? 7.964 -0.911 1.708 1.00 88.00 96 PHE A C 1
ATOM 780 O O . PHE A 1 96 ? 7.768 -1.556 2.743 1.00 88.00 96 PHE A O 1
ATOM 787 N N . LYS A 1 97 ? 8.868 0.059 1.652 1.00 89.25 97 LYS A N 1
ATOM 788 C CA . LYS A 1 97 ? 9.668 0.515 2.784 1.00 89.25 97 LYS A CA 1
ATOM 789 C C . LYS A 1 97 ? 9.042 1.750 3.415 1.00 89.25 97 LYS A C 1
ATOM 791 O O . LYS A 1 97 ? 8.229 2.471 2.839 1.00 89.25 97 LYS A O 1
ATOM 796 N N . VAL A 1 98 ? 9.494 2.041 4.630 1.00 87.75 98 VAL A N 1
ATOM 797 C CA . VAL A 1 98 ? 9.129 3.264 5.363 1.00 87.75 98 VAL A CA 1
ATOM 798 C C . VAL A 1 98 ? 9.509 4.527 4.568 1.00 87.75 98 VAL A C 1
ATOM 800 O O . VAL A 1 98 ? 8.789 5.526 4.619 1.00 87.75 98 VAL A O 1
ATOM 803 N N . SER A 1 99 ? 10.614 4.479 3.813 1.00 86.62 99 SER A N 1
ATOM 804 C CA . SER A 1 99 ? 11.045 5.541 2.893 1.00 86.62 99 SER A CA 1
ATOM 805 C C . SER A 1 99 ? 10.017 5.808 1.800 1.00 86.62 99 SER A C 1
ATOM 807 O O . SER A 1 99 ? 9.676 6.961 1.564 1.00 86.62 99 SER A O 1
ATOM 809 N N . ASP A 1 100 ? 9.455 4.755 1.211 1.00 86.62 100 ASP A N 1
ATOM 810 C CA . ASP A 1 100 ? 8.554 4.866 0.062 1.00 86.62 100 ASP A CA 1
ATOM 811 C C . ASP A 1 100 ? 7.242 5.541 0.467 1.00 86.62 100 ASP A C 1
ATOM 813 O O . ASP A 1 100 ? 6.726 6.413 -0.236 1.00 86.62 100 ASP A O 1
ATOM 817 N N . ILE A 1 101 ? 6.742 5.219 1.666 1.00 88.50 101 ILE A N 1
ATOM 818 C CA . ILE A 1 101 ? 5.605 5.924 2.265 1.00 88.50 101 ILE A CA 1
ATOM 819 C C . ILE A 1 101 ? 5.964 7.394 2.499 1.00 88.50 101 ILE A C 1
ATOM 821 O O . ILE A 1 101 ? 5.199 8.285 2.134 1.00 88.50 101 ILE A O 1
ATOM 825 N N . ASN A 1 102 ? 7.130 7.681 3.076 1.00 87.19 102 ASN A N 1
ATOM 826 C CA . ASN A 1 102 ? 7.564 9.054 3.332 1.00 87.19 102 ASN A CA 1
ATOM 827 C C . ASN A 1 102 ? 7.671 9.889 2.040 1.00 87.19 102 ASN A C 1
ATOM 829 O O . ASN A 1 102 ? 7.278 11.062 2.029 1.00 87.19 102 ASN A O 1
ATOM 833 N N . ASP A 1 103 ? 8.140 9.279 0.953 1.00 87.19 103 ASP A N 1
ATOM 834 C CA . ASP A 1 103 ? 8.204 9.887 -0.374 1.00 87.19 103 ASP A CA 1
ATOM 835 C C . ASP A 1 103 ? 6.814 10.089 -0.972 1.00 87.19 103 ASP A C 1
ATOM 837 O O . ASP A 1 103 ? 6.550 11.126 -1.579 1.00 87.19 103 ASP A O 1
ATOM 841 N N . CYS A 1 104 ? 5.879 9.168 -0.743 1.00 85.50 104 CYS A N 1
ATOM 842 C CA . CYS A 1 104 ? 4.478 9.363 -1.111 1.00 85.50 104 CYS A CA 1
ATOM 843 C C . CYS A 1 104 ? 3.855 10.570 -0.405 1.00 85.50 104 CYS A C 1
ATOM 845 O O . CYS A 1 104 ? 3.206 11.384 -1.062 1.00 85.50 104 CYS A O 1
ATOM 847 N N . PHE A 1 105 ? 4.091 10.745 0.901 1.00 86.00 105 PHE A N 1
ATOM 848 C CA . PHE A 1 105 ? 3.614 11.927 1.630 1.00 86.00 105 PHE A CA 1
ATOM 849 C C . PHE A 1 105 ? 4.189 13.229 1.045 1.00 86.00 105 PHE A C 1
ATOM 851 O O . PHE A 1 105 ? 3.466 14.222 0.939 1.00 86.00 105 PHE A O 1
ATOM 858 N N . LEU A 1 106 ? 5.462 13.227 0.622 1.00 84.75 106 LEU A N 1
ATOM 859 C CA . LEU A 1 106 ? 6.086 14.371 -0.057 1.00 84.75 106 LEU A CA 1
ATOM 860 C C . LEU A 1 106 ? 5.456 14.642 -1.425 1.00 84.75 106 LEU A C 1
ATOM 862 O O . LEU A 1 106 ? 5.045 15.771 -1.694 1.00 84.75 106 LEU A O 1
ATOM 866 N N . ARG A 1 107 ? 5.345 13.609 -2.269 1.00 81.69 107 ARG A N 1
ATOM 867 C CA . ARG A 1 107 ? 4.742 13.691 -3.609 1.00 81.69 107 ARG A CA 1
ATOM 868 C C . ARG A 1 107 ? 3.297 14.182 -3.544 1.00 81.69 107 ARG A C 1
ATOM 870 O O . ARG A 1 107 ? 2.889 15.004 -4.360 1.00 81.69 107 ARG A O 1
ATOM 877 N N . ALA A 1 108 ? 2.548 13.733 -2.539 1.00 79.25 108 ALA A N 1
ATOM 878 C CA . ALA A 1 108 ? 1.160 14.114 -2.322 1.00 79.25 108 ALA A CA 1
ATOM 879 C C . ALA A 1 108 ? 0.981 15.471 -1.614 1.00 79.25 108 ALA A C 1
ATOM 881 O O . ALA A 1 108 ? -0.152 15.906 -1.414 1.00 79.25 108 ALA A O 1
ATOM 882 N N . LYS A 1 109 ? 2.076 16.147 -1.225 1.00 81.62 109 LYS A N 1
ATOM 883 C CA . LYS A 1 109 ? 2.067 17.383 -0.417 1.00 81.62 109 LYS A CA 1
ATOM 884 C C . LYS A 1 109 ? 1.209 17.266 0.853 1.00 81.62 109 LYS A C 1
ATOM 886 O O . LYS A 1 109 ? 0.605 18.243 1.297 1.00 81.62 109 LYS A O 1
ATOM 891 N N . LEU A 1 110 ? 1.157 16.073 1.441 1.00 79.12 110 LEU A N 1
ATOM 892 C CA . LEU A 1 110 ? 0.430 15.825 2.679 1.00 79.12 110 LEU A CA 1
ATOM 893 C C . LEU A 1 110 ? 1.261 16.219 3.899 1.00 79.12 110 LEU A C 1
ATOM 895 O O . LEU A 1 110 ? 2.494 16.157 3.897 1.00 79.12 110 LEU A O 1
ATOM 899 N N . LYS A 1 111 ? 0.570 16.567 4.988 1.00 79.25 111 LYS A N 1
ATOM 900 C CA . LYS A 1 111 ? 1.218 16.715 6.292 1.00 79.25 111 LYS A CA 1
ATOM 901 C C . LYS A 1 111 ? 1.728 15.352 6.740 1.00 79.25 111 LYS A C 1
ATOM 903 O O . LYS A 1 111 ? 0.959 14.404 6.868 1.00 79.25 111 LYS A O 1
ATOM 908 N N . LYS A 1 112 ? 3.030 15.270 6.993 1.00 78.62 112 LYS A N 1
ATOM 909 C CA . LYS A 1 112 ? 3.640 14.054 7.521 1.00 78.62 112 LYS A CA 1
ATOM 910 C C . LYS A 1 112 ? 3.223 13.850 8.978 1.00 78.62 112 LYS A C 1
ATOM 912 O O . LYS A 1 112 ? 3.199 14.827 9.734 1.00 78.62 112 LYS A O 1
ATOM 917 N N . PRO A 1 113 ? 2.961 12.604 9.404 1.00 81.44 113 PRO A N 1
ATOM 918 C CA . PRO A 1 113 ? 2.864 12.305 10.823 1.00 81.44 113 PRO A CA 1
ATOM 919 C C . PRO A 1 113 ? 4.172 12.671 11.527 1.00 81.44 113 PRO A C 1
ATOM 921 O O . PRO A 1 113 ? 5.260 12.475 10.984 1.00 81.44 113 PRO A O 1
ATOM 924 N N . LYS A 1 114 ? 4.063 13.150 12.772 1.00 80.44 114 LYS A N 1
ATOM 925 C CA . LYS A 1 114 ? 5.224 13.486 13.613 1.00 80.44 114 LYS A CA 1
ATOM 926 C C . LYS A 1 114 ? 6.176 12.293 13.766 1.00 80.44 114 LYS A C 1
ATOM 928 O O . LYS A 1 114 ? 7.383 12.480 13.729 1.00 80.44 114 LYS A O 1
ATOM 933 N N . ASN A 1 115 ? 5.612 11.086 13.880 1.00 87.56 115 ASN A N 1
ATOM 934 C CA . ASN A 1 115 ? 6.332 9.817 13.954 1.00 87.56 115 ASN A CA 1
ATOM 935 C C . ASN A 1 115 ? 5.703 8.796 12.994 1.00 87.56 115 ASN A C 1
ATOM 937 O O . ASN A 1 115 ? 4.766 8.074 13.347 1.00 87.56 115 ASN A O 1
ATOM 941 N N . LEU A 1 116 ? 6.226 8.721 11.770 1.00 86.81 116 LEU A N 1
ATOM 942 C CA . LEU A 1 116 ? 5.729 7.788 10.754 1.00 86.81 116 LEU A CA 1
ATOM 943 C C . LEU A 1 116 ? 5.928 6.324 11.180 1.00 86.81 116 LEU A C 1
ATOM 945 O O . LEU A 1 116 ? 5.009 5.523 11.058 1.00 86.81 116 LEU A O 1
ATOM 949 N N . SER A 1 117 ? 7.071 5.993 11.786 1.00 87.25 117 SER A N 1
ATOM 950 C CA . SER A 1 117 ? 7.338 4.645 12.310 1.00 87.25 117 SER A CA 1
ATOM 951 C C . SER A 1 117 ? 6.326 4.201 13.370 1.00 87.25 117 SER A C 1
ATOM 953 O O . SER A 1 117 ? 5.918 3.045 13.380 1.00 87.25 117 SER A O 1
ATOM 955 N N . ASP A 1 118 ? 5.889 5.110 14.245 1.00 89.12 118 ASP A N 1
ATOM 956 C CA . ASP A 1 118 ? 4.867 4.812 15.258 1.00 89.12 118 ASP A CA 1
ATOM 957 C C . ASP A 1 118 ? 3.491 4.565 14.620 1.00 89.12 118 ASP A C 1
ATOM 959 O O . ASP A 1 118 ? 2.790 3.613 14.961 1.00 89.12 118 ASP A O 1
ATOM 963 N N . THR A 1 119 ? 3.164 5.360 13.599 1.00 90.94 119 THR A N 1
ATOM 964 C CA . THR A 1 119 ? 1.940 5.208 12.802 1.00 90.94 119 THR A CA 1
ATOM 965 C C . THR A 1 119 ? 1.891 3.834 12.123 1.00 90.94 119 THR A C 1
ATOM 967 O O . THR A 1 119 ? 0.882 3.135 12.207 1.00 90.94 119 THR A O 1
ATOM 970 N N . LEU A 1 120 ? 3.003 3.406 11.516 1.00 90.69 120 LEU A N 1
ATOM 971 C CA . LEU A 1 120 ? 3.121 2.082 10.901 1.00 90.69 120 LEU A CA 1
ATOM 972 C C . LEU A 1 120 ? 3.060 0.962 11.941 1.00 90.69 120 LEU A C 1
ATOM 974 O O . LEU A 1 120 ? 2.332 -0.004 11.746 1.00 90.69 120 LEU A O 1
ATOM 978 N N . ASN A 1 121 ? 3.728 1.108 13.087 1.00 90.69 121 ASN A N 1
ATOM 979 C CA . ASN A 1 121 ? 3.624 0.131 14.174 1.00 90.69 121 ASN A CA 1
ATOM 980 C C . ASN A 1 121 ? 2.181 -0.025 14.680 1.00 90.69 121 ASN A C 1
ATOM 982 O O . ASN A 1 121 ? 1.770 -1.128 15.034 1.00 90.69 121 ASN A O 1
ATOM 986 N N . SER A 1 122 ? 1.395 1.054 14.702 1.00 91.56 122 SER A N 1
ATOM 987 C CA . SER A 1 122 ? -0.034 0.996 15.028 1.00 91.56 122 SER A CA 1
ATOM 988 C C . SER A 1 122 ? -0.822 0.187 13.991 1.00 91.56 122 SER A C 1
ATOM 990 O O . SER A 1 122 ? -1.620 -0.673 14.361 1.00 91.56 122 SER A O 1
ATOM 992 N N . LEU A 1 123 ? -0.551 0.383 12.696 1.00 92.00 123 LEU A N 1
ATOM 993 C CA . LEU A 1 123 ? -1.156 -0.414 11.621 1.00 92.00 123 LEU A CA 1
ATOM 994 C C . LEU A 1 123 ? -0.763 -1.897 11.690 1.00 92.00 123 LEU A C 1
ATOM 996 O O . LEU A 1 123 ? -1.621 -2.755 11.474 1.00 92.00 123 LEU A O 1
ATOM 1000 N N . ILE A 1 124 ? 0.491 -2.198 12.049 1.00 92.50 124 ILE A N 1
ATOM 1001 C CA . ILE A 1 124 ? 0.972 -3.571 12.270 1.00 92.50 124 ILE A CA 1
ATOM 1002 C C . ILE A 1 124 ? 0.218 -4.214 13.435 1.00 92.50 124 ILE A C 1
ATOM 1004 O O . ILE A 1 124 ? -0.306 -5.316 13.301 1.00 92.50 124 ILE A O 1
ATOM 1008 N N . LYS A 1 125 ? 0.089 -3.510 14.568 1.00 92.62 125 LYS A N 1
ATOM 1009 C CA . LYS A 1 125 ? -0.670 -3.996 15.736 1.00 92.62 125 LYS A CA 1
ATOM 1010 C C . LYS A 1 125 ? -2.140 -4.268 15.413 1.00 92.62 125 LYS A C 1
ATOM 1012 O O . LYS A 1 125 ? -2.724 -5.177 15.991 1.00 92.62 125 LYS A O 1
ATOM 1017 N N . LYS A 1 126 ? -2.731 -3.492 14.500 1.00 91.31 126 LYS A N 1
ATOM 1018 C CA . LYS A 1 126 ? -4.103 -3.690 14.008 1.00 91.31 126 LYS A CA 1
ATOM 1019 C C . LYS A 1 126 ? -4.222 -4.796 12.949 1.00 91.31 126 LYS A C 1
ATOM 1021 O O . LYS A 1 126 ? -5.334 -5.109 12.541 1.00 91.31 126 LYS A O 1
ATOM 1026 N N . GLY A 1 127 ? -3.110 -5.367 12.480 1.00 92.50 127 GLY A N 1
ATOM 1027 C CA . GLY A 1 127 ? -3.094 -6.405 11.446 1.00 92.50 127 GLY A CA 1
ATOM 1028 C C . GLY A 1 127 ? -3.472 -5.910 10.046 1.00 92.50 127 GLY A C 1
ATOM 1029 O O . GLY A 1 127 ? -3.814 -6.722 9.187 1.00 92.50 127 GLY A O 1
ATOM 1030 N N . LEU A 1 128 ? -3.437 -4.594 9.805 1.00 92.62 128 LEU A N 1
ATOM 1031 C CA . LEU A 1 128 ? -3.780 -3.988 8.508 1.00 92.62 128 LEU A CA 1
ATOM 1032 C C . LEU A 1 128 ? -2.575 -3.948 7.559 1.00 92.62 128 LEU A C 1
ATOM 1034 O O . LEU A 1 128 ? -2.734 -3.990 6.342 1.00 92.62 128 LEU A O 1
ATOM 1038 N N . ILE A 1 129 ? -1.369 -3.912 8.121 1.00 92.56 129 ILE A N 1
ATOM 1039 C CA . ILE A 1 129 ? -0.109 -4.116 7.402 1.00 92.56 129 ILE A CA 1
ATOM 1040 C C . ILE A 1 129 ? 0.729 -5.147 8.160 1.00 92.56 129 ILE A C 1
ATOM 1042 O O . ILE A 1 129 ? 0.538 -5.341 9.361 1.00 92.56 129 ILE A O 1
ATOM 1046 N N . ALA A 1 130 ? 1.659 -5.800 7.477 1.00 91.25 130 ALA A N 1
ATOM 1047 C CA . ALA A 1 130 ? 2.546 -6.792 8.068 1.00 91.25 130 ALA A CA 1
ATOM 1048 C C . ALA A 1 130 ? 3.974 -6.643 7.536 1.00 91.25 130 ALA A C 1
ATOM 1050 O O . ALA A 1 130 ? 4.200 -6.083 6.467 1.00 91.25 130 ALA A O 1
ATOM 1051 N N . GLU A 1 131 ? 4.947 -7.126 8.307 1.00 90.44 131 GLU A N 1
ATOM 1052 C CA . GLU A 1 131 ? 6.356 -7.152 7.909 1.00 90.44 131 GLU A CA 1
ATOM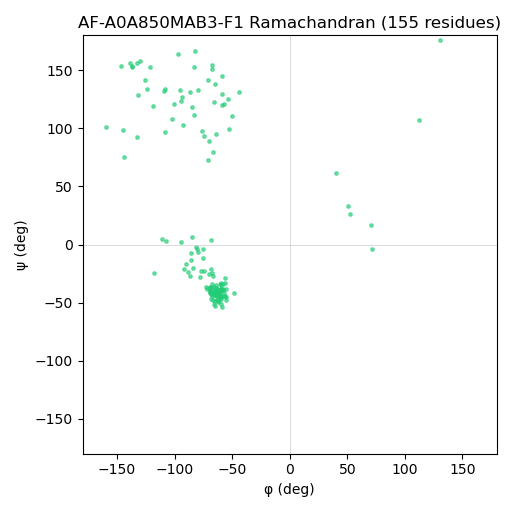 1053 C C . GLU A 1 131 ? 6.637 -8.438 7.117 1.00 90.44 131 GLU A C 1
ATOM 1055 O O . GLU A 1 131 ? 6.264 -9.528 7.550 1.00 90.44 131 GLU A O 1
ATOM 1060 N N . THR A 1 132 ? 7.296 -8.326 5.958 1.00 80.50 132 THR A N 1
ATOM 1061 C CA . THR A 1 132 ? 7.692 -9.500 5.146 1.00 80.50 132 THR A CA 1
ATOM 1062 C C . THR A 1 132 ? 9.039 -10.092 5.579 1.00 80.50 132 THR A C 1
ATOM 1064 O O . THR A 1 132 ? 9.448 -11.145 5.093 1.00 80.50 132 THR A O 1
ATOM 1067 N N . GLY A 1 133 ? 9.740 -9.417 6.493 1.00 68.81 133 GLY A N 1
ATOM 1068 C CA . GLY A 1 133 ? 11.072 -9.779 6.964 1.00 68.81 133 GLY A CA 1
ATOM 1069 C C . GLY A 1 133 ? 12.033 -8.592 6.941 1.00 68.81 133 GLY A C 1
ATOM 1070 O O . GLY A 1 133 ? 11.699 -7.486 6.515 1.00 68.81 133 GLY A O 1
ATOM 1071 N N . LYS A 1 134 ? 13.250 -8.819 7.440 1.00 59.56 134 LYS A N 1
ATOM 1072 C CA . LYS A 1 134 ? 14.307 -7.808 7.524 1.00 59.56 134 LYS A CA 1
ATOM 1073 C C . LYS A 1 134 ? 15.378 -8.148 6.487 1.00 59.56 134 LYS A C 1
ATOM 1075 O O . LYS A 1 134 ? 16.233 -8.985 6.761 1.00 59.56 134 LYS A O 1
ATOM 1080 N N . GLN A 1 135 ? 15.334 -7.531 5.309 1.00 53.88 135 GLN A N 1
ATOM 1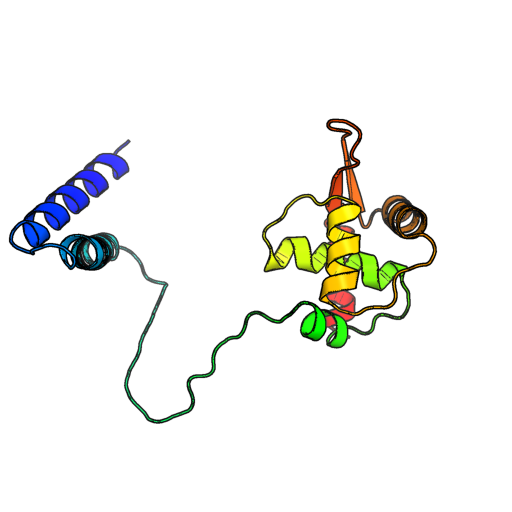081 C CA . GLN A 1 135 ? 16.471 -7.549 4.383 1.00 53.88 135 GLN A CA 1
ATOM 1082 C C . GLN A 1 135 ? 17.332 -6.303 4.624 1.00 53.88 135 GLN A C 1
ATOM 1084 O O . GLN A 1 135 ? 16.822 -5.186 4.680 1.00 53.88 135 GLN A O 1
ATOM 1089 N N . GLU A 1 136 ? 18.633 -6.514 4.847 1.00 53.19 136 GLU A N 1
ATOM 1090 C CA . GLU A 1 136 ? 19.679 -5.475 4.899 1.00 53.19 136 GLU A CA 1
ATOM 1091 C C . GLU A 1 136 ? 19.280 -4.165 5.603 1.00 53.19 136 GLU A C 1
ATOM 1093 O O . GLU A 1 136 ? 19.245 -3.081 5.023 1.00 53.19 136 GLU A O 1
ATOM 1098 N N . GLY A 1 137 ? 18.941 -4.254 6.893 1.00 62.00 137 GLY A N 1
ATOM 1099 C CA . GLY A 1 137 ? 18.735 -3.070 7.739 1.00 62.00 137 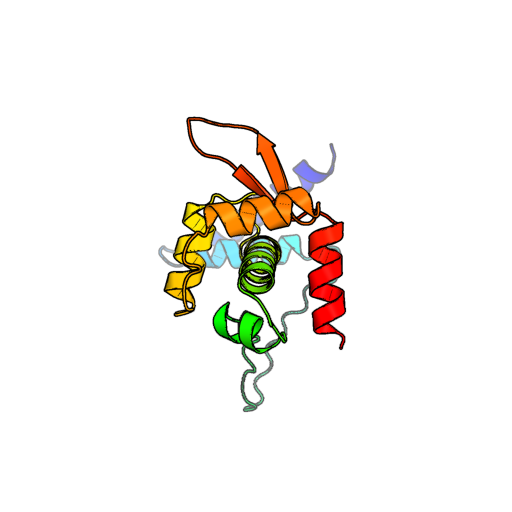GLY A CA 1
ATOM 1100 C C . GLY A 1 137 ? 17.467 -2.257 7.447 1.00 62.00 137 GLY A C 1
ATOM 1101 O O . GLY A 1 137 ? 17.153 -1.349 8.217 1.00 62.00 137 GLY A O 1
ATOM 1102 N N . SER A 1 138 ? 16.698 -2.616 6.418 1.00 67.75 138 SER A N 1
ATOM 1103 C CA . SER A 1 138 ? 15.450 -1.958 6.033 1.00 67.75 138 SER A CA 1
ATOM 1104 C C . SER A 1 138 ? 14.260 -2.857 6.368 1.00 67.75 138 SER A C 1
ATOM 1106 O O . SER A 1 138 ? 14.280 -4.057 6.108 1.00 67.75 138 SER A O 1
ATOM 1108 N N . ARG A 1 139 ? 13.219 -2.291 6.988 1.00 79.81 139 ARG A N 1
ATOM 1109 C CA . ARG A 1 139 ? 11.969 -3.022 7.233 1.00 79.81 139 ARG A CA 1
ATOM 1110 C C . ARG A 1 139 ? 11.095 -2.919 5.992 1.00 79.81 139 ARG A C 1
ATOM 1112 O O . ARG A 1 139 ? 10.715 -1.806 5.624 1.00 79.81 139 ARG A O 1
ATOM 1119 N N . GLU A 1 140 ? 10.798 -4.057 5.379 1.00 88.19 140 GLU A N 1
ATOM 1120 C CA . GLU A 1 140 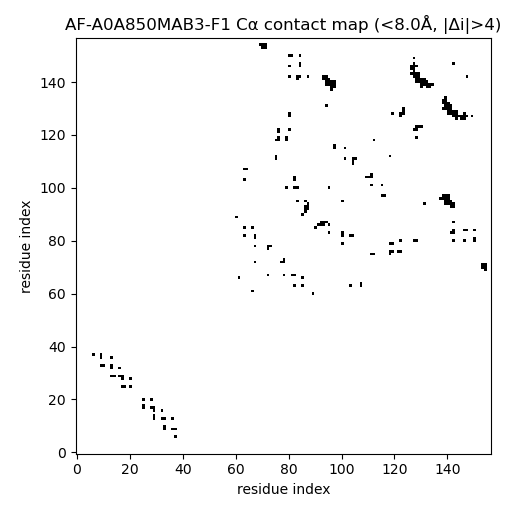? 9.815 -4.149 4.302 1.00 88.19 140 GLU A CA 1
ATOM 1121 C C . GLU A 1 140 ? 8.457 -4.564 4.854 1.00 88.19 140 GLU A C 1
ATOM 1123 O O . GLU A 1 140 ? 8.328 -5.488 5.664 1.00 88.19 140 GLU A O 1
ATOM 1128 N N . LEU A 1 141 ? 7.445 -3.837 4.405 1.00 89.88 141 LEU A N 1
ATOM 1129 C CA . LEU A 1 141 ? 6.065 -3.932 4.835 1.00 89.88 141 LEU A CA 1
ATOM 1130 C C . LEU A 1 141 ? 5.195 -4.261 3.627 1.00 89.88 141 LEU A C 1
ATOM 1132 O O . LEU A 1 141 ? 5.521 -3.894 2.503 1.00 89.88 141 LEU A O 1
ATOM 1136 N N . TYR A 1 142 ? 4.071 -4.917 3.863 1.00 90.81 142 TYR A N 1
ATOM 1137 C CA . TYR A 1 142 ? 3.029 -5.117 2.867 1.00 90.81 142 TYR A CA 1
ATOM 1138 C C . TYR A 1 142 ? 1.662 -4.887 3.504 1.00 90.81 142 TYR A C 1
ATOM 1140 O O . TYR A 1 142 ? 1.485 -5.036 4.718 1.00 90.81 142 TYR A O 1
ATOM 1148 N N . ILE A 1 143 ? 0.684 -4.500 2.691 1.00 93.06 143 ILE A N 1
ATOM 1149 C CA . ILE A 1 143 ? -0.699 -4.364 3.146 1.00 93.06 143 ILE A CA 1
ATOM 1150 C C . ILE A 1 143 ? -1.360 -5.744 3.188 1.00 93.06 143 ILE A C 1
ATOM 1152 O O . ILE A 1 143 ? -1.229 -6.539 2.259 1.00 93.06 143 ILE A O 1
ATOM 1156 N N . THR A 1 144 ? -2.052 -6.056 4.281 1.00 93.94 144 THR A N 1
ATOM 1157 C CA . THR A 1 144 ? -2.746 -7.342 4.413 1.00 93.94 144 THR A CA 1
ATOM 1158 C C . THR A 1 144 ? -4.100 -7.294 3.712 1.00 93.94 144 THR A C 1
ATOM 1160 O O . THR A 1 144 ? -4.645 -6.224 3.428 1.00 93.94 144 THR A O 1
ATOM 1163 N N . GLN A 1 145 ? -4.714 -8.462 3.514 1.00 92.38 145 GLN A N 1
ATOM 1164 C CA . GLN A 1 145 ? -6.082 -8.539 3.000 1.00 92.38 145 GLN A CA 1
ATOM 1165 C C . GLN A 1 145 ? -7.083 -7.750 3.864 1.00 92.38 145 GLN A C 1
ATOM 1167 O O . GLN A 1 145 ? -8.041 -7.187 3.334 1.00 92.38 145 GLN A O 1
ATOM 1172 N N . SER A 1 146 ? -6.862 -7.691 5.180 1.00 93.56 146 SER A N 1
ATOM 1173 C CA . SER A 1 146 ? -7.687 -6.906 6.104 1.00 93.56 146 SER A CA 1
ATOM 1174 C C . SER A 1 146 ? -7.499 -5.402 5.900 1.00 93.56 146 SER A C 1
ATOM 1176 O O . SER A 1 146 ? -8.480 -4.666 5.906 1.00 93.56 146 SER A O 1
ATOM 1178 N N . GLY A 1 147 ? -6.263 -4.946 5.672 1.00 91.0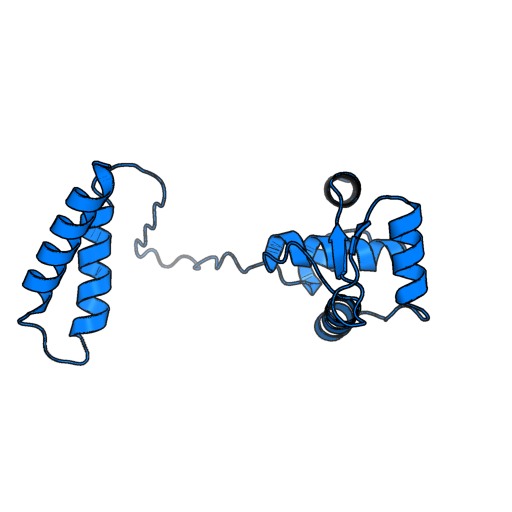0 147 GLY A N 1
ATOM 1179 C CA . GLY A 1 147 ? -5.973 -3.545 5.348 1.00 91.00 147 GLY A CA 1
ATOM 1180 C C . GLY A 1 147 ? -6.587 -3.099 4.024 1.00 91.00 147 GLY A C 1
ATOM 1181 O O . GLY A 1 147 ? -7.140 -2.005 3.945 1.00 91.00 147 GLY A O 1
ATOM 1182 N N . ILE A 1 148 ? -6.544 -3.971 3.013 1.00 92.12 148 ILE A N 1
ATOM 1183 C CA . ILE A 1 148 ? -7.197 -3.756 1.716 1.00 92.12 148 ILE A CA 1
ATOM 1184 C C . ILE A 1 148 ? -8.699 -3.557 1.906 1.00 92.12 148 ILE A C 1
ATOM 1186 O O . ILE A 1 148 ? -9.234 -2.533 1.489 1.00 92.12 148 ILE A O 1
ATOM 1190 N N . LYS A 1 149 ? -9.359 -4.497 2.595 1.00 92.25 149 LYS A N 1
ATOM 1191 C CA . LYS A 1 149 ? -10.803 -4.424 2.854 1.00 92.25 149 LYS A CA 1
ATOM 1192 C C . LYS A 1 149 ? -11.186 -3.144 3.587 1.00 92.25 149 LYS A C 1
ATOM 1194 O O . LYS A 1 149 ? -12.103 -2.468 3.155 1.00 92.25 149 LYS A O 1
ATOM 1199 N N . TYR A 1 150 ? -10.429 -2.763 4.616 1.00 92.00 150 TYR A N 1
ATOM 1200 C CA . TYR A 1 150 ? -10.691 -1.539 5.375 1.00 92.00 150 TYR A CA 1
ATOM 1201 C C . TYR A 1 150 ? -10.747 -0.289 4.482 1.00 92.00 150 TYR A C 1
ATOM 1203 O O . TYR A 1 150 ? -11.656 0.522 4.610 1.00 92.00 150 TYR A O 1
ATOM 1211 N N . ILE A 1 151 ? -9.803 -0.140 3.548 1.00 90.00 151 ILE A N 1
ATOM 1212 C CA . ILE A 1 151 ? -9.799 0.993 2.610 1.00 90.00 151 ILE A CA 1
ATOM 1213 C C . ILE A 1 151 ? -10.936 0.887 1.586 1.00 90.00 151 ILE A C 1
ATOM 1215 O O . ILE A 1 151 ? -11.529 1.900 1.219 1.00 90.00 151 ILE A O 1
ATOM 1219 N N . GLU A 1 152 ? -11.253 -0.321 1.125 1.00 89.19 152 GLU A N 1
ATOM 1220 C CA . GLU A 1 152 ? -12.360 -0.543 0.191 1.00 89.19 152 GLU A CA 1
ATOM 1221 C C . GLU A 1 152 ? -13.735 -0.280 0.809 1.00 89.19 152 GLU A C 1
ATOM 1223 O O . GLU A 1 152 ? -14.618 0.195 0.097 1.00 89.19 152 GLU A O 1
ATOM 1228 N N . ASP A 1 153 ? -13.915 -0.569 2.097 1.00 89.50 153 ASP A N 1
ATOM 1229 C CA . ASP A 1 153 ? -15.135 -0.256 2.840 1.00 89.50 153 ASP A CA 1
ATOM 1230 C C . ASP A 1 153 ? -15.288 1.262 3.013 1.00 89.50 153 ASP A C 1
ATOM 1232 O O . ASP A 1 153 ? -16.323 1.801 2.631 1.00 89.50 153 ASP A O 1
ATOM 1236 N N . ILE A 1 154 ? -14.232 1.981 3.428 1.00 86.56 154 ILE A N 1
ATOM 1237 C CA . ILE A 1 154 ? -14.280 3.456 3.547 1.00 86.56 154 ILE A CA 1
ATOM 1238 C C . ILE A 1 154 ? -14.577 4.121 2.200 1.00 86.56 154 ILE A C 1
ATOM 1240 O O . ILE A 1 154 ? -15.244 5.142 2.147 1.00 86.56 154 ILE A O 1
ATOM 1244 N N . LYS A 1 155 ? -14.093 3.560 1.089 1.00 81.56 155 LYS A N 1
ATOM 1245 C CA . LYS A 1 155 ? -14.360 4.107 -0.249 1.00 81.56 155 LYS A CA 1
ATOM 1246 C C . LYS A 1 155 ? -15.831 3.958 -0.683 1.00 81.56 155 LYS A C 1
ATOM 1248 O O . LYS A 1 155 ? -16.241 4.613 -1.640 1.00 81.56 155 LYS A O 1
ATOM 1253 N N . LYS A 1 156 ? -16.582 3.029 -0.083 1.00 71.94 156 LYS A N 1
ATOM 1254 C CA . LYS A 1 156 ? -17.981 2.743 -0.444 1.00 71.94 156 LYS A CA 1
ATOM 1255 C C . LYS A 1 156 ? -18.995 3.547 0.370 1.00 71.94 156 LYS A C 1
ATOM 1257 O O . LYS A 1 156 ? -20.133 3.644 -0.091 1.00 71.94 156 LYS A O 1
ATOM 1262 N N . GLU A 1 157 ? -18.605 4.052 1.537 1.00 53.66 157 GLU A N 1
ATOM 1263 C CA . GLU A 1 157 ? -19.380 5.014 2.339 1.00 53.66 157 GLU A CA 1
ATOM 1264 C C . GLU A 1 157 ? -19.226 6.439 1.797 1.00 53.66 157 GLU A C 1
ATOM 1266 O O . GLU A 1 157 ? -20.270 7.127 1.711 1.00 53.66 157 GLU A O 1
#

Nearest PDB structures (foldseek):
  2w57-assembly1_B  TM=7.683E-01  e=8.236E-02  Vibrio cholerae
  1sax-assembly1_A  TM=6.888E-01  e=1.134E-01  Staphylococcus aureus subsp. aureus N315
  5fd5-assembly2_B  TM=5.831E-01  e=2.392E-01  Rhizobium leguminosarum bv. viciae
  2xig-assembly2_A  TM=5.493E-01  e=3.864E-01  Helicobacter pylori 26695
  4rb1-assembly1_B-2  TM=5.225E-01  e=5.044E-01  Magnetospirillum gryphiswaldense MSR-1 v2

Solvent-accessible surface area (backbone atoms only — not comparable to full-atom values): 9504 Å² total; per-residue (Å²): 129,72,70,61,59,60,50,51,52,41,50,55,50,25,50,65,78,29,67,90,42,61,84,85,52,26,63,63,52,31,56,55,46,35,50,60,61,64,61,82,73,72,94,85,81,88,81,80,90,73,97,61,104,60,85,82,76,72,83,65,78,76,45,71,52,56,51,58,67,69,35,91,65,91,42,68,54,47,46,55,50,50,50,49,50,44,40,39,74,76,66,72,35,76,56,46,40,69,65,56,54,55,50,47,33,59,77,48,71,48,88,71,58,97,50,57,70,59,41,50,51,52,36,39,76,70,51,27,26,44,74,83,50,77,60,91,95,41,63,34,32,28,69,30,76,59,30,50,49,54,54,54,52,56,59,72,109